Protein AF-A0A8C5KBI6-F1 (afdb_monomer)

InterPro domains:
  IPR002110 Ankyrin repeat [PF00023] (62-87)
  IPR002110 Ankyrin repeat [PS50088] (58-90)
  IPR036770 Ankyrin repeat-containing domain superfamily [G3DSA:1.25.40.20] (4-89)
  IPR036770 Ankyrin repeat-containing domain superfamily [SSF48403] (39-87)

Radius of gyration: 16.66 Å; Cα contacts (8 Å, |Δi|>4): 78; chains: 1; bounding box: 26×57×42 Å

Nearest PDB structures (foldseek):
  3d9h-assembly1_A  TM=8.977E-01  e=5.092E-01  Homo sapiens
  3zng-assembly1_A  TM=7.529E-01  e=2.930E-01  Homo sapiens

Organism: Jaculus jaculus (NCBI:txid51337)

pLDDT: mean 73.17, std 13.59, range [32.84, 86.44]

Sequence (90 aa):
MKRKKKKNSSMWYIMQSIQSQYSLSERLIRTIAAIGSFPYDNVEDLIRGGPDVNCTHGTLKPLHCACMVSDADYVELLQEKGAEVSISST

Structure (mmCIF, N/CA/C/O backbone):
data_AF-A0A8C5KBI6-F1
#
_entry.id   AF-A0A8C5KBI6-F1
#
loop_
_atom_site.group_PDB
_atom_site.id
_atom_site.type_symbol
_atom_site.label_atom_id
_atom_site.label_alt_id
_atom_site.label_comp_id
_atom_site.label_asym_id
_atom_site.label_entity_id
_atom_site.label_seq_id
_atom_site.pdbx_PDB_ins_code
_atom_site.Cartn_x
_atom_site.Cartn_y
_atom_site.Cartn_z
_atom_site.occupancy
_atom_site.B_iso_or_equiv
_atom_site.auth_seq_id
_atom_site.auth_comp_id
_atom_site.auth_asym_id
_atom_site.auth_atom_id
_atom_site.pdbx_PDB_model_num
ATOM 1 N N . MET A 1 1 ? -1.658 45.314 19.126 1.00 38.03 1 MET A N 1
ATOM 2 C CA . MET A 1 1 ? -2.811 44.767 18.372 1.00 38.03 1 MET A CA 1
ATOM 3 C C . MET A 1 1 ? -2.445 43.402 17.766 1.00 38.03 1 MET A C 1
ATOM 5 O O . MET A 1 1 ? -1.941 43.350 16.654 1.00 38.03 1 MET A O 1
ATOM 9 N N . LYS A 1 2 ? -2.596 42.286 18.500 1.00 40.41 2 LYS A N 1
ATOM 10 C CA . LYS A 1 2 ? -2.272 40.937 17.985 1.00 40.41 2 LYS A CA 1
ATOM 11 C C . LYS A 1 2 ? -3.558 40.270 17.488 1.00 40.41 2 LYS A C 1
ATOM 13 O O . LYS A 1 2 ? -4.372 39.828 18.292 1.00 40.41 2 LYS A O 1
ATOM 18 N N . ARG A 1 3 ? -3.751 40.226 16.164 1.00 39.91 3 ARG A N 1
ATOM 19 C CA . ARG A 1 3 ? -4.828 39.465 15.509 1.00 39.91 3 ARG A CA 1
ATOM 20 C C . ARG A 1 3 ? -4.633 37.979 15.829 1.00 39.91 3 ARG A C 1
ATOM 22 O O . ARG A 1 3 ? -3.839 37.306 15.177 1.00 39.91 3 ARG A O 1
ATOM 29 N N . LYS A 1 4 ? -5.333 37.464 16.845 1.00 46.97 4 LYS A N 1
ATOM 30 C CA . LYS A 1 4 ? -5.452 36.019 17.065 1.00 46.97 4 LYS A CA 1
ATOM 31 C C . LYS A 1 4 ? -6.241 35.454 15.886 1.00 46.97 4 LYS A C 1
ATOM 33 O O . LYS A 1 4 ? -7.466 35.519 15.875 1.00 46.97 4 LYS A O 1
ATOM 38 N N . LYS A 1 5 ? -5.537 34.945 14.867 1.00 52.25 5 LYS A N 1
ATOM 39 C CA . LYS A 1 5 ? -6.134 34.061 13.862 1.00 52.25 5 LYS A CA 1
ATOM 40 C C . LYS A 1 5 ? -6.726 32.890 14.646 1.00 52.25 5 LYS A C 1
ATOM 42 O O . LYS A 1 5 ? -5.974 32.057 15.146 1.00 52.25 5 LYS A O 1
ATOM 47 N N . LYS A 1 6 ? -8.052 32.872 14.821 1.00 48.09 6 LYS A N 1
ATOM 48 C CA . LYS A 1 6 ? -8.787 31.678 15.242 1.00 48.09 6 LYS A CA 1
ATOM 49 C C . LYS A 1 6 ? -8.426 30.605 14.219 1.00 48.09 6 LYS A C 1
ATOM 51 O O . LYS A 1 6 ? -8.919 30.634 13.097 1.00 48.09 6 LYS A O 1
ATOM 56 N N . LYS A 1 7 ? -7.487 29.723 14.562 1.00 55.81 7 LYS A N 1
ATOM 57 C CA . LYS A 1 7 ? -7.331 28.473 13.831 1.00 55.81 7 LYS A CA 1
ATOM 58 C C . LYS A 1 7 ? -8.628 27.729 14.112 1.00 55.81 7 LYS A C 1
ATOM 60 O O . LYS A 1 7 ? -8.883 27.383 15.259 1.00 55.81 7 LYS A O 1
ATOM 65 N N . ASN A 1 8 ? -9.491 27.607 13.109 1.00 54.91 8 ASN A N 1
ATOM 66 C CA . ASN A 1 8 ? -10.652 26.734 13.198 1.00 54.91 8 ASN A CA 1
ATOM 67 C C . ASN A 1 8 ? -10.096 25.323 13.420 1.00 54.91 8 ASN A C 1
ATOM 69 O O . ASN A 1 8 ? -9.602 24.704 12.478 1.00 54.91 8 ASN A O 1
ATOM 73 N N . SER A 1 9 ? -10.072 24.873 14.679 1.00 65.19 9 SER A N 1
ATOM 74 C CA . SER A 1 9 ? -9.408 23.631 15.086 1.00 65.19 9 SER A CA 1
ATOM 75 C C . SER A 1 9 ? -9.955 22.418 14.336 1.00 65.19 9 SER A C 1
ATOM 77 O O . SER A 1 9 ? -9.201 21.493 14.075 1.00 65.19 9 SER A O 1
ATOM 79 N N . SER A 1 10 ? -11.223 22.459 13.911 1.00 70.06 10 SER A N 1
ATOM 80 C CA . SER A 1 10 ? -11.845 21.436 13.065 1.00 70.06 10 SER A CA 1
ATOM 81 C C . SER A 1 10 ? -11.227 21.363 11.666 1.00 70.06 10 SER A C 1
ATOM 83 O O . SER A 1 10 ? -10.788 20.299 11.254 1.00 70.06 10 SER A O 1
ATOM 85 N N . MET A 1 11 ? -11.121 22.488 10.952 1.00 73.00 11 MET A N 1
ATOM 86 C CA . MET A 1 11 ? -10.483 22.558 9.628 1.00 73.00 11 MET A CA 1
ATOM 87 C C . MET A 1 11 ? -9.013 22.141 9.685 1.00 73.00 11 MET A C 1
ATOM 89 O O . MET A 1 11 ? -8.560 21.385 8.839 1.00 73.00 11 MET A O 1
ATOM 93 N N . TRP A 1 12 ? -8.264 22.606 10.689 1.00 77.50 12 TRP A N 1
ATOM 94 C CA . TRP A 1 12 ? -6.867 22.200 10.864 1.00 77.50 12 TRP A CA 1
ATOM 95 C C . TRP A 1 12 ? -6.732 20.692 11.117 1.00 77.50 12 TRP A C 1
ATOM 97 O O . TRP A 1 12 ? -5.861 20.070 10.519 1.00 77.50 12 TRP A O 1
ATOM 107 N N . TYR A 1 13 ? -7.611 20.107 11.939 1.00 73.12 13 TYR A N 1
ATOM 108 C CA . TYR A 1 13 ? -7.597 18.674 12.233 1.00 73.12 13 TYR A CA 1
ATOM 109 C C . TYR A 1 13 ? -7.936 17.844 10.993 1.00 73.12 13 TYR A C 1
ATOM 111 O O . TYR A 1 13 ? -7.199 16.928 10.654 1.00 73.12 13 TYR A O 1
ATOM 119 N N . ILE A 1 14 ? -8.981 18.230 10.255 1.00 74.56 14 ILE A N 1
ATOM 120 C CA . ILE A 1 14 ? -9.366 17.578 8.997 1.00 74.56 14 ILE A CA 1
ATOM 121 C C . ILE A 1 14 ? -8.215 17.654 7.983 1.00 74.56 14 ILE A C 1
ATOM 123 O O . ILE A 1 14 ? -7.839 16.638 7.412 1.00 74.56 14 ILE A O 1
ATOM 127 N N . MET A 1 15 ? -7.597 18.826 7.807 1.00 71.38 15 MET A N 1
ATOM 128 C CA . MET A 1 15 ? -6.454 18.995 6.899 1.00 71.38 15 MET A CA 1
ATOM 129 C C . MET A 1 15 ? -5.241 18.168 7.337 1.00 71.38 15 MET A C 1
ATOM 131 O O . MET A 1 15 ? -4.543 17.615 6.494 1.00 71.38 15 MET A O 1
ATOM 135 N N . GLN A 1 16 ? -4.997 18.045 8.643 1.00 76.38 16 GLN A N 1
ATOM 136 C CA . GLN A 1 16 ? -3.913 17.224 9.177 1.00 76.38 16 GLN A CA 1
ATOM 137 C C . GLN A 1 16 ? -4.174 15.724 8.982 1.00 76.38 16 GLN A C 1
ATOM 139 O O . GLN A 1 16 ? -3.259 15.002 8.592 1.00 76.38 16 GLN A O 1
ATOM 144 N N . SER A 1 17 ? -5.403 15.257 9.208 1.00 68.62 17 SER A N 1
ATOM 145 C CA . SER A 1 17 ? -5.804 13.869 8.951 1.00 68.62 17 SER A CA 1
ATOM 146 C C . SER A 1 17 ? -5.686 13.525 7.471 1.00 68.62 17 SER A C 1
ATOM 148 O O . SER A 1 17 ? -5.095 12.506 7.132 1.00 68.62 17 SER A O 1
ATOM 150 N N . ILE A 1 18 ? -6.160 14.411 6.593 1.00 66.12 18 ILE A N 1
ATOM 15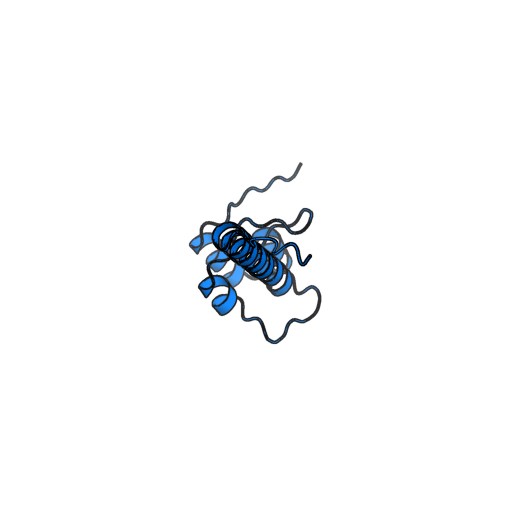1 C CA . ILE A 1 18 ? -6.047 14.255 5.141 1.00 66.12 18 ILE A CA 1
ATOM 152 C C . ILE A 1 18 ? -4.570 14.205 4.731 1.00 66.12 18 ILE A C 1
ATOM 154 O O . ILE A 1 18 ? -4.153 13.266 4.061 1.00 66.12 18 ILE A O 1
ATOM 158 N N . GLN A 1 19 ? -3.744 15.148 5.194 1.00 70.69 19 GLN A N 1
ATOM 159 C CA . GLN A 1 19 ? -2.304 15.156 4.909 1.00 70.69 19 GLN A CA 1
ATOM 160 C C . GLN A 1 19 ? -1.610 13.870 5.385 1.00 70.69 19 GLN A C 1
ATOM 162 O O . GLN A 1 19 ? -0.731 13.350 4.698 1.00 70.69 19 GLN A O 1
ATOM 167 N N . SER A 1 20 ? -2.012 13.345 6.545 1.00 71.88 20 SER A N 1
ATOM 168 C CA . SER A 1 20 ? -1.504 12.082 7.086 1.00 71.88 20 SER A CA 1
ATOM 169 C C . SER A 1 20 ? -1.923 10.877 6.238 1.00 71.88 20 SER A C 1
ATOM 171 O O . SER A 1 20 ? -1.112 9.982 6.018 1.00 71.88 20 SER A O 1
ATOM 173 N N . GLN A 1 21 ? -3.161 10.851 5.738 1.00 64.88 21 GLN A N 1
ATOM 174 C CA . GLN A 1 21 ? -3.674 9.787 4.866 1.00 64.88 21 GLN A CA 1
ATOM 175 C C . GLN A 1 21 ? -3.014 9.799 3.482 1.00 64.88 21 GLN A C 1
ATOM 177 O O . GLN A 1 21 ? -2.614 8.744 2.987 1.00 64.88 21 GLN A O 1
ATOM 182 N N . TYR A 1 22 ? -2.821 10.979 2.883 1.00 68.62 22 TYR A N 1
ATOM 183 C CA . TYR A 1 22 ? -2.056 11.121 1.639 1.00 68.62 22 TYR A CA 1
ATOM 184 C C . TYR A 1 22 ? -0.612 10.644 1.819 1.00 68.62 22 TYR A C 1
ATOM 186 O O . TYR A 1 22 ? -0.101 9.909 0.980 1.00 68.62 22 TYR A O 1
ATOM 194 N N . SER A 1 23 ? 0.018 10.980 2.950 1.00 78.75 23 SER A N 1
ATOM 195 C CA . SER A 1 23 ? 1.370 10.512 3.268 1.00 78.75 23 SER A CA 1
ATOM 196 C C . SER A 1 23 ? 1.450 8.989 3.434 1.00 78.75 23 SER A C 1
ATOM 198 O O . SER A 1 23 ? 2.406 8.387 2.955 1.00 78.75 23 SER A O 1
ATOM 200 N N . LEU A 1 24 ? 0.462 8.353 4.075 1.00 81.56 24 LEU A N 1
ATOM 201 C CA . LEU A 1 24 ? 0.399 6.890 4.212 1.00 81.56 24 LEU A CA 1
ATOM 202 C C . LEU A 1 24 ? 0.254 6.192 2.857 1.00 81.56 24 LEU A C 1
ATOM 204 O O . LEU A 1 24 ? 0.967 5.233 2.575 1.00 81.56 24 LEU A O 1
ATOM 208 N N . SER A 1 25 ? -0.639 6.701 2.013 1.00 83.81 25 SER A N 1
ATOM 209 C CA . SER A 1 25 ? -0.924 6.125 0.695 1.00 83.81 25 SER A CA 1
ATOM 210 C C . SER A 1 25 ? 0.273 6.277 -0.255 1.00 83.81 25 SER A C 1
ATOM 212 O O . SER A 1 25 ? 0.658 5.337 -0.947 1.00 83.81 25 SER A O 1
ATOM 214 N N . GLU A 1 26 ? 0.948 7.430 -0.219 1.00 82.06 26 GLU A N 1
ATOM 215 C CA . GLU A 1 26 ? 2.186 7.651 -0.973 1.00 82.06 26 GLU A CA 1
ATOM 216 C C . GLU A 1 26 ? 3.313 6.711 -0.516 1.00 82.06 26 GLU A C 1
ATOM 218 O O . GLU A 1 26 ? 4.019 6.140 -1.350 1.00 82.06 26 GLU A O 1
ATOM 223 N N . ARG A 1 27 ? 3.470 6.508 0.800 1.00 83.19 27 ARG A N 1
ATOM 224 C CA . ARG A 1 27 ? 4.459 5.561 1.335 1.00 83.19 27 ARG A CA 1
ATOM 225 C C . ARG A 1 27 ? 4.152 4.129 0.899 1.00 83.19 27 ARG A C 1
ATOM 227 O O . ARG A 1 27 ? 5.079 3.441 0.496 1.00 83.19 27 ARG A O 1
ATOM 234 N N . LEU A 1 28 ? 2.880 3.717 0.873 1.00 84.31 28 LEU A N 1
ATOM 235 C CA . LEU A 1 28 ? 2.469 2.382 0.420 1.00 84.31 28 LEU A CA 1
ATOM 236 C C . LEU A 1 28 ? 2.950 2.087 -1.008 1.00 84.31 28 LEU A C 1
ATOM 238 O O . LEU A 1 28 ? 3.616 1.075 -1.225 1.00 84.31 28 LEU A O 1
ATOM 242 N N . ILE A 1 29 ? 2.669 2.980 -1.969 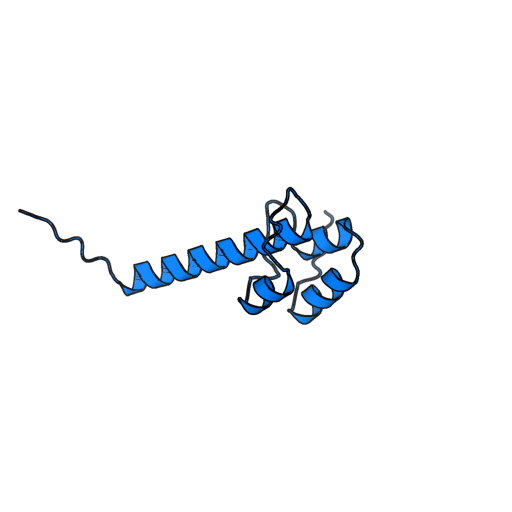1.00 83.25 29 ILE A N 1
ATOM 243 C CA . ILE A 1 29 ? 3.122 2.797 -3.360 1.00 83.25 29 ILE A CA 1
ATOM 244 C C . ILE A 1 29 ? 4.642 2.701 -3.426 1.00 83.25 29 ILE A C 1
ATOM 246 O O . ILE A 1 29 ? 5.168 1.837 -4.118 1.00 83.25 29 ILE A O 1
ATOM 250 N N . ARG A 1 30 ? 5.360 3.581 -2.724 1.00 81.06 30 ARG A N 1
ATOM 251 C CA . ARG A 1 30 ? 6.827 3.625 -2.785 1.00 81.06 30 ARG A CA 1
ATOM 252 C C . ARG A 1 30 ? 7.474 2.3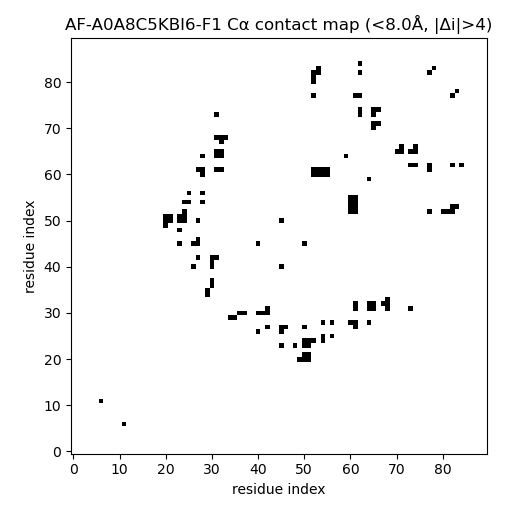82 -2.179 1.00 81.06 30 ARG A C 1
ATOM 254 O O . ARG A 1 30 ? 8.457 1.902 -2.742 1.00 81.06 30 ARG A O 1
ATOM 261 N N . THR A 1 31 ? 6.912 1.859 -1.087 1.00 82.25 31 THR A N 1
ATOM 262 C CA . THR A 1 31 ? 7.347 0.600 -0.472 1.00 82.25 31 THR A CA 1
ATOM 263 C C . THR A 1 31 ? 7.142 -0.571 -1.433 1.00 82.25 31 THR A C 1
ATOM 265 O O . THR A 1 31 ? 8.087 -1.318 -1.663 1.00 82.25 31 THR A O 1
ATOM 268 N N . ILE A 1 32 ? 5.965 -0.687 -2.062 1.00 81.69 32 ILE A N 1
ATOM 269 C CA . ILE A 1 32 ? 5.672 -1.762 -3.029 1.00 81.69 32 ILE A CA 1
ATOM 270 C C . ILE A 1 32 ? 6.521 -1.619 -4.297 1.00 81.69 32 ILE A C 1
ATOM 272 O O . ILE A 1 32 ? 7.040 -2.602 -4.804 1.00 81.69 32 ILE A O 1
ATOM 276 N N . ALA A 1 33 ? 6.700 -0.404 -4.818 1.00 77.75 33 ALA A N 1
ATOM 277 C CA . ALA A 1 33 ? 7.449 -0.156 -6.051 1.00 77.75 33 ALA A CA 1
ATOM 278 C C . ALA A 1 33 ? 8.970 -0.343 -5.906 1.00 77.75 33 ALA A C 1
ATOM 280 O O . ALA A 1 33 ? 9.689 -0.206 -6.896 1.00 77.75 33 ALA A O 1
ATOM 281 N N . ALA A 1 34 ? 9.477 -0.579 -4.691 1.00 70.12 34 ALA A N 1
ATOM 282 C CA . ALA A 1 34 ? 10.904 -0.651 -4.376 1.00 70.12 34 ALA A CA 1
ATOM 283 C C . ALA A 1 34 ? 11.727 0.566 -4.866 1.00 70.12 34 ALA A C 1
ATOM 285 O O . ALA A 1 34 ? 12.952 0.486 -4.997 1.00 70.12 34 ALA A O 1
ATOM 286 N N . ILE A 1 35 ? 11.087 1.723 -5.111 1.00 58.78 35 ILE A N 1
ATOM 287 C CA . ILE A 1 35 ? 11.759 2.956 -5.547 1.00 58.78 35 ILE A CA 1
ATOM 288 C C . ILE A 1 35 ? 12.428 3.587 -4.322 1.00 58.78 35 ILE A C 1
ATOM 290 O O . ILE A 1 35 ? 11.909 4.511 -3.695 1.00 58.78 35 ILE A O 1
ATOM 294 N N . GLY A 1 36 ? 13.596 3.052 -3.971 1.00 49.50 36 GLY A N 1
ATOM 295 C CA . GLY A 1 36 ? 14.507 3.631 -2.992 1.00 49.50 36 GLY A CA 1
ATOM 296 C C . GLY A 1 36 ? 14.016 3.545 -1.548 1.00 49.50 36 GLY A C 1
ATOM 297 O O . GLY A 1 36 ? 13.561 4.535 -0.988 1.00 49.50 36 GLY A O 1
ATOM 298 N N . SER A 1 37 ? 14.198 2.363 -0.952 1.00 54.19 37 SER A N 1
ATOM 299 C CA . SER A 1 37 ? 14.556 2.141 0.458 1.00 54.19 37 SER A CA 1
ATOM 300 C C . SER A 1 37 ? 13.898 3.074 1.490 1.00 54.19 37 SER A C 1
ATOM 302 O O . 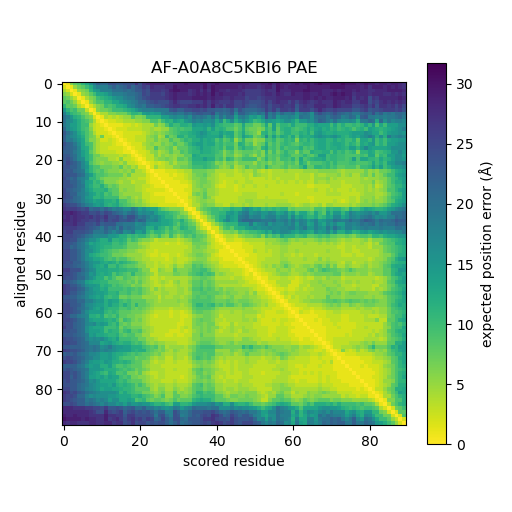SER A 1 37 ? 14.506 4.028 1.976 1.00 54.19 37 SER A O 1
ATOM 304 N N . PHE A 1 38 ? 12.681 2.722 1.910 1.00 53.72 38 PHE A N 1
ATOM 305 C CA . PHE A 1 38 ? 12.237 2.964 3.284 1.00 53.72 38 PHE A CA 1
ATOM 306 C C . PHE A 1 38 ? 12.264 1.623 4.029 1.00 53.72 38 PHE A C 1
ATOM 308 O O . PHE A 1 38 ? 11.243 0.948 4.103 1.00 53.72 38 PHE A O 1
ATOM 315 N N . PRO A 1 39 ? 13.414 1.206 4.590 1.00 53.81 39 PRO A N 1
ATOM 316 C CA . PRO A 1 39 ? 13.558 -0.103 5.237 1.00 53.81 39 PRO A CA 1
ATOM 317 C C . PRO A 1 39 ? 12.764 -0.226 6.550 1.00 53.81 39 PRO A C 1
ATOM 319 O O . PRO A 1 39 ? 12.833 -1.251 7.218 1.00 53.81 39 PRO A O 1
ATOM 322 N N . TYR A 1 40 ? 12.032 0.822 6.936 1.00 59.66 40 TYR A N 1
ATOM 323 C CA . TYR A 1 40 ? 11.231 0.880 8.157 1.00 59.66 40 TYR A CA 1
ATOM 324 C C . TYR A 1 40 ? 9.730 0.713 7.907 1.00 59.66 40 TYR A C 1
ATOM 326 O O . TYR A 1 40 ? 8.973 0.610 8.867 1.00 59.66 40 TYR A O 1
ATOM 334 N N . ASP A 1 41 ? 9.296 0.717 6.646 1.00 73.81 41 ASP A N 1
ATOM 335 C CA . ASP A 1 41 ? 7.884 0.646 6.291 1.00 73.81 41 ASP A CA 1
ATOM 336 C C . ASP A 1 41 ? 7.514 -0.762 5.849 1.00 73.81 41 ASP A C 1
ATOM 338 O O . ASP A 1 41 ? 7.822 -1.180 4.737 1.00 73.81 41 ASP A O 1
ATOM 342 N N . ASN A 1 42 ? 6.837 -1.490 6.734 1.00 79.19 42 ASN A N 1
ATOM 343 C CA . ASN A 1 42 ? 6.249 -2.780 6.411 1.00 79.19 42 ASN A CA 1
ATOM 344 C C . ASN A 1 42 ? 4.879 -2.572 5.747 1.00 79.19 42 ASN A C 1
ATOM 346 O O . ASN A 1 42 ? 4.032 -1.860 6.287 1.00 79.19 42 ASN A O 1
ATOM 350 N N . VAL A 1 43 ? 4.638 -3.206 4.596 1.00 79.00 43 VAL A N 1
ATOM 351 C CA . VAL A 1 43 ? 3.387 -3.047 3.827 1.00 79.00 43 VAL A CA 1
ATOM 352 C C . VAL A 1 43 ? 2.162 -3.374 4.685 1.00 79.00 43 VAL A C 1
ATOM 354 O O . VAL A 1 43 ? 1.173 -2.643 4.648 1.00 79.00 43 VAL A O 1
ATOM 357 N N . GLU A 1 44 ? 2.249 -4.400 5.533 1.00 81.62 44 GLU A N 1
ATOM 358 C CA . GLU A 1 44 ? 1.175 -4.760 6.465 1.00 81.62 44 GLU A CA 1
ATOM 359 C C . GLU A 1 44 ? 0.850 -3.641 7.465 1.00 81.62 44 GLU A C 1
ATOM 361 O O . GLU A 1 44 ? -0.322 -3.350 7.712 1.00 81.62 44 GLU A O 1
ATOM 366 N N . ASP A 1 45 ? 1.870 -2.987 8.026 1.00 82.75 45 ASP A N 1
ATOM 367 C CA . ASP A 1 45 ? 1.687 -1.903 8.995 1.00 82.75 45 ASP A CA 1
ATOM 368 C C . ASP A 1 45 ? 1.116 -0.651 8.333 1.00 82.75 45 ASP A C 1
ATOM 370 O O . ASP A 1 45 ? 0.262 0.025 8.914 1.00 82.75 45 ASP A O 1
ATOM 374 N N . LEU A 1 46 ? 1.510 -0.376 7.087 1.00 82.44 46 LEU A N 1
ATOM 375 C CA . LEU A 1 46 ? 0.899 0.696 6.310 1.00 82.44 46 LEU A CA 1
ATOM 376 C C . LEU A 1 46 ? -0.569 0.403 6.045 1.00 82.44 46 LEU A C 1
ATOM 378 O O . LEU A 1 46 ? -1.386 1.294 6.245 1.00 82.44 46 LEU A O 1
ATOM 382 N N . ILE A 1 47 ? -0.912 -0.833 5.677 1.00 82.06 47 ILE A N 1
ATOM 383 C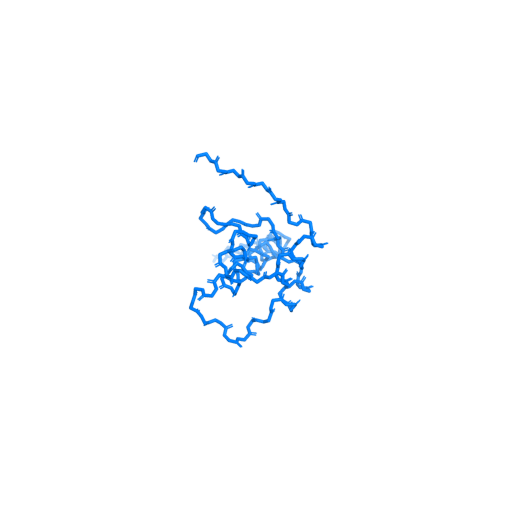 CA . ILE A 1 47 ? -2.291 -1.267 5.428 1.00 82.06 47 ILE A CA 1
ATOM 384 C C . ILE A 1 47 ? -3.151 -1.227 6.696 1.00 82.06 47 ILE A C 1
ATOM 386 O O . ILE A 1 47 ? -4.324 -0.853 6.622 1.00 82.06 47 ILE A O 1
ATOM 390 N N . ARG A 1 48 ? -2.586 -1.528 7.873 1.00 82.44 48 ARG A N 1
ATOM 391 C CA . ARG A 1 48 ? -3.266 -1.331 9.170 1.00 82.44 48 ARG A CA 1
ATOM 392 C C . ARG A 1 48 ? -3.648 0.128 9.413 1.00 82.44 48 ARG A C 1
ATOM 394 O O . ARG A 1 48 ? -4.653 0.383 10.071 1.00 82.44 48 ARG A O 1
ATOM 401 N N . GLY A 1 49 ? -2.887 1.073 8.862 1.00 80.62 49 GLY A N 1
ATOM 402 C CA . GLY A 1 49 ? -3.192 2.504 8.903 1.00 80.62 49 GLY A CA 1
ATOM 403 C C . GLY A 1 49 ? -4.400 2.930 8.060 1.00 80.62 49 GLY A C 1
ATOM 404 O O . GLY A 1 49 ? -4.795 4.092 8.137 1.00 80.62 49 GLY A O 1
ATOM 405 N N . GLY A 1 50 ? -4.989 2.023 7.272 1.00 80.81 50 GLY A N 1
ATOM 406 C CA . GLY A 1 50 ? -6.083 2.325 6.345 1.00 80.81 50 GLY A CA 1
ATOM 407 C C . GLY A 1 50 ? -5.676 3.294 5.228 1.00 80.81 50 GLY A C 1
ATOM 408 O O . GLY A 1 50 ? -6.306 4.344 5.090 1.00 80.81 50 GLY A O 1
ATOM 409 N N . PRO A 1 51 ? -4.614 2.995 4.459 1.00 83.06 51 PRO A N 1
ATOM 410 C CA . PRO A 1 51 ? -4.203 3.815 3.335 1.00 83.06 51 PRO A CA 1
ATOM 411 C C . PRO A 1 51 ? -5.216 3.661 2.199 1.00 83.06 51 PRO A C 1
ATOM 413 O O . PRO A 1 51 ? -5.921 2.654 2.098 1.00 83.06 51 PRO A O 1
ATOM 416 N N . ASP A 1 52 ? -5.257 4.646 1.312 1.00 83.75 52 ASP A N 1
ATOM 417 C CA . ASP A 1 52 ? -6.018 4.520 0.079 1.00 83.75 52 ASP A CA 1
ATOM 418 C C . ASP A 1 52 ? -5.289 3.556 -0.867 1.00 83.75 52 ASP A C 1
ATOM 420 O O . ASP A 1 52 ? -4.238 3.877 -1.418 1.00 83.75 52 ASP A O 1
ATOM 424 N N . VAL A 1 53 ? -5.837 2.355 -1.056 1.00 83.25 53 VAL A N 1
ATOM 425 C CA . VAL A 1 53 ? -5.271 1.329 -1.953 1.00 83.25 53 VAL A CA 1
ATOM 426 C C . VAL A 1 53 ? -5.470 1.642 -3.436 1.00 83.25 53 VAL A C 1
ATOM 428 O O . VAL A 1 53 ? -4.861 1.001 -4.291 1.00 83.25 53 VAL A O 1
ATOM 431 N N . ASN A 1 54 ? -6.283 2.652 -3.747 1.00 82.94 54 ASN A N 1
ATOM 432 C CA . ASN A 1 54 ? -6.500 3.155 -5.097 1.00 82.94 54 ASN A CA 1
ATOM 433 C C . ASN A 1 54 ? -5.714 4.430 -5.390 1.00 82.94 54 ASN A C 1
ATOM 435 O O . ASN A 1 54 ? -5.877 4.990 -6.482 1.00 82.94 54 ASN A O 1
ATOM 439 N N . CYS A 1 55 ? -4.855 4.854 -4.456 1.00 82.00 55 CYS A N 1
ATOM 440 C CA . CYS A 1 55 ? -4.036 6.039 -4.626 1.00 82.00 55 CYS A CA 1
ATOM 441 C C . CYS A 1 55 ? -3.202 5.958 -5.909 1.00 82.00 55 CYS A C 1
ATOM 443 O O . CYS A 1 55 ? -2.827 4.889 -6.389 1.00 82.00 55 CYS A O 1
ATOM 445 N N . THR A 1 56 ? -2.928 7.115 -6.497 1.00 79.38 56 THR A N 1
ATOM 446 C CA . THR A 1 56 ? -2.138 7.215 -7.723 1.00 79.38 56 THR A CA 1
ATOM 447 C C . THR A 1 56 ? -0.878 8.011 -7.443 1.00 79.38 56 THR A C 1
ATOM 449 O O . THR A 1 56 ? -0.950 9.165 -7.018 1.00 79.38 56 THR A O 1
ATOM 452 N N . HIS A 1 57 ? 0.278 7.421 -7.719 1.00 77.0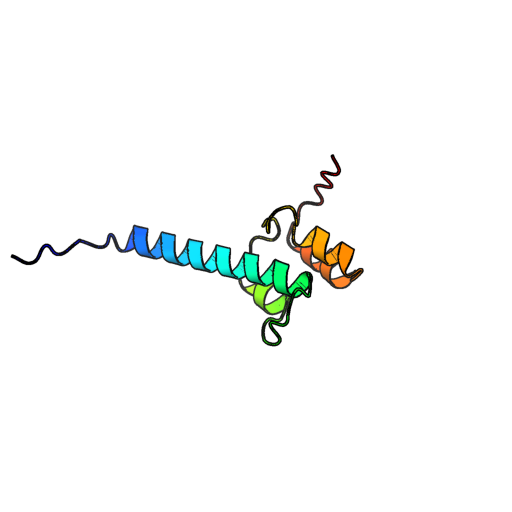6 57 HIS A N 1
ATOM 453 C CA . HIS A 1 57 ? 1.555 8.117 -7.737 1.00 77.06 57 HIS A CA 1
ATOM 454 C C . HIS A 1 57 ? 1.951 8.371 -9.192 1.00 77.06 57 HIS A C 1
ATOM 456 O O . HIS A 1 57 ? 2.439 7.481 -9.893 1.00 77.06 57 HIS A O 1
ATOM 462 N N . GLY A 1 58 ? 1.675 9.582 -9.678 1.00 77.88 58 GLY A N 1
ATOM 463 C CA . GLY A 1 58 ? 1.774 9.886 -11.104 1.00 77.88 58 GLY A CA 1
ATOM 464 C C . GLY A 1 58 ? 0.747 9.075 -11.896 1.00 77.88 58 GLY A C 1
ATOM 465 O O . GLY A 1 58 ? -0.451 9.298 -11.753 1.00 77.88 58 GLY A O 1
ATOM 466 N N . THR A 1 59 ? 1.214 8.125 -12.707 1.00 77.44 59 THR A N 1
ATOM 467 C CA . THR A 1 59 ? 0.374 7.207 -13.501 1.00 77.44 59 THR A CA 1
ATOM 468 C C . THR A 1 59 ? 0.266 5.802 -12.897 1.00 77.44 59 THR A C 1
ATOM 470 O O . THR A 1 59 ? -0.433 4.944 -13.436 1.00 77.44 59 THR A O 1
ATOM 473 N N . LEU A 1 60 ? 0.951 5.537 -11.780 1.00 78.88 60 LEU A N 1
ATOM 474 C CA . LEU A 1 60 ? 1.026 4.211 -11.171 1.00 78.88 60 LEU A CA 1
ATOM 475 C C . LEU A 1 60 ? 0.088 4.096 -9.965 1.00 78.88 60 LEU A C 1
ATOM 477 O O . LEU A 1 60 ? 0.025 4.992 -9.125 1.00 78.88 60 LEU A O 1
ATOM 481 N N . LYS A 1 61 ? -0.616 2.966 -9.877 1.00 86.31 61 LYS A N 1
ATOM 482 C CA . LYS A 1 61 ? -1.381 2.524 -8.703 1.00 86.31 61 LYS A CA 1
ATOM 483 C C . LYS A 1 61 ? -0.549 1.498 -7.919 1.00 86.31 61 LYS A C 1
ATOM 485 O O . LYS A 1 61 ? 0.300 0.852 -8.540 1.00 86.31 61 LYS A O 1
ATOM 490 N N . PRO A 1 62 ? -0.822 1.260 -6.618 1.00 85.75 62 PRO A N 1
ATOM 491 C CA . PRO A 1 62 ? -0.156 0.211 -5.844 1.00 85.75 62 PRO A CA 1
ATOM 492 C C . PRO A 1 62 ? -0.172 -1.140 -6.564 1.00 85.75 62 PRO A C 1
ATOM 494 O O . PRO A 1 62 ? 0.834 -1.840 -6.592 1.00 85.75 62 PRO A O 1
ATOM 497 N N . LEU A 1 63 ? -1.291 -1.455 -7.227 1.00 84.75 63 LEU A N 1
ATOM 498 C CA . LEU A 1 63 ? -1.456 -2.693 -7.980 1.00 84.75 63 LEU A CA 1
ATOM 499 C C . LEU A 1 63 ? -0.516 -2.782 -9.193 1.00 84.75 63 LEU A C 1
ATOM 501 O O . LEU A 1 63 ? 0.063 -3.835 -9.430 1.00 84.75 63 LEU A O 1
ATOM 505 N N . HIS A 1 64 ? -0.289 -1.677 -9.919 1.00 83.62 64 HIS A N 1
ATOM 506 C CA . HIS A 1 64 ? 0.698 -1.646 -11.007 1.00 83.62 64 HIS A CA 1
ATOM 507 C C . HIS A 1 64 ? 2.101 -1.952 -10.477 1.00 83.62 64 HIS A C 1
ATOM 509 O O . HIS A 1 64 ? 2.837 -2.720 -11.090 1.00 83.62 64 HIS A O 1
ATOM 515 N N . CYS A 1 65 ? 2.456 -1.388 -9.320 1.00 84.12 65 CYS A N 1
ATOM 516 C CA . CYS A 1 65 ? 3.743 -1.633 -8.679 1.00 84.12 65 CYS A CA 1
ATOM 517 C C . CYS A 1 65 ? 3.886 -3.092 -8.226 1.00 84.12 65 CYS A C 1
ATOM 519 O O . CYS A 1 65 ? 4.919 -3.698 -8.492 1.00 84.12 65 CYS A O 1
ATOM 521 N N . ALA A 1 66 ? 2.843 -3.678 -7.631 1.00 84.81 66 ALA A N 1
ATOM 522 C CA . ALA A 1 66 ? 2.834 -5.091 -7.248 1.00 84.81 66 ALA A CA 1
ATOM 523 C C . ALA A 1 66 ? 3.041 -6.009 -8.468 1.00 84.81 66 ALA A C 1
ATOM 525 O O . ALA A 1 66 ? 3.867 -6.920 -8.430 1.00 84.81 66 ALA A O 1
ATOM 526 N N . CYS A 1 67 ? 2.384 -5.705 -9.595 1.00 84.19 67 CYS A N 1
ATOM 527 C CA . CYS A 1 67 ? 2.605 -6.418 -10.855 1.00 84.19 67 CYS A CA 1
ATOM 528 C C . CYS A 1 67 ? 4.032 -6.236 -11.398 1.00 84.19 67 CYS A C 1
ATOM 530 O O . CYS A 1 67 ? 4.627 -7.201 -11.871 1.00 84.19 67 CYS A O 1
ATOM 532 N N . MET A 1 68 ? 4.601 -5.027 -11.324 1.00 82.19 68 MET A N 1
ATOM 533 C CA . MET A 1 68 ? 5.973 -4.757 -11.779 1.00 82.19 68 MET A CA 1
ATOM 534 C C . MET A 1 68 ? 7.021 -5.540 -10.982 1.00 82.19 68 MET A C 1
ATOM 536 O O . MET A 1 68 ? 7.997 -6.006 -11.565 1.00 82.19 68 MET A O 1
ATOM 540 N N . VAL A 1 69 ? 6.818 -5.700 -9.673 1.00 81.06 69 VAL A N 1
ATOM 541 C CA . VAL A 1 69 ? 7.707 -6.481 -8.796 1.00 81.06 69 VAL A CA 1
ATOM 542 C C . VAL A 1 69 ? 7.456 -7.993 -8.927 1.00 81.06 69 VAL A C 1
ATOM 544 O O . VAL A 1 69 ? 8.275 -8.788 -8.478 1.00 81.06 69 VAL A O 1
ATOM 547 N N . SER A 1 70 ? 6.393 -8.402 -9.636 1.00 80.25 70 SER A N 1
ATOM 548 C CA . SER A 1 70 ? 5.979 -9.805 -9.811 1.00 80.25 70 SER A CA 1
ATOM 549 C C . SER A 1 70 ? 5.763 -10.539 -8.485 1.00 80.25 70 SER A C 1
ATOM 551 O O . SER A 1 70 ? 6.009 -11.740 -8.387 1.00 80.25 70 SER A O 1
ATOM 553 N N . ASP A 1 71 ? 5.290 -9.811 -7.474 1.00 80.19 71 ASP A N 1
ATOM 554 C CA . ASP A 1 71 ? 5.018 -10.355 -6.150 1.00 80.19 71 ASP A CA 1
ATOM 555 C C . ASP A 1 71 ? 3.516 -10.612 -5.996 1.00 80.19 71 ASP A C 1
ATOM 557 O O . ASP A 1 71 ? 2.704 -9.681 -5.931 1.00 80.19 71 ASP A O 1
ATOM 561 N N . ALA A 1 72 ? 3.143 -11.892 -6.005 1.00 81.19 72 ALA A N 1
ATOM 562 C CA . ALA A 1 72 ? 1.752 -12.314 -5.909 1.00 81.19 72 ALA A CA 1
ATOM 563 C C . ALA A 1 72 ? 1.138 -11.959 -4.547 1.00 81.19 72 ALA A C 1
ATOM 565 O O . ALA A 1 72 ? -0.041 -11.604 -4.498 1.00 81.19 72 ALA A O 1
ATOM 566 N N . ASP A 1 73 ? 1.939 -11.950 -3.478 1.00 85.00 73 ASP A N 1
ATOM 567 C CA . ASP A 1 73 ? 1.460 -11.678 -2.122 1.00 85.00 73 ASP A CA 1
ATOM 568 C C . ASP A 1 73 ? 0.959 -10.229 -2.012 1.00 85.00 73 ASP A C 1
ATOM 570 O O . ASP A 1 73 ? -0.101 -9.958 -1.445 1.00 85.00 73 ASP A O 1
ATOM 574 N N . TYR A 1 74 ? 1.659 -9.275 -2.639 1.00 83.44 74 TYR A N 1
ATOM 575 C CA . TYR A 1 74 ? 1.201 -7.883 -2.697 1.00 83.44 74 TYR A CA 1
ATOM 576 C C . TYR A 1 74 ? -0.045 -7.698 -3.564 1.00 83.44 74 TYR A C 1
ATOM 578 O O . TYR A 1 74 ? -0.879 -6.843 -3.255 1.00 83.44 74 TYR A O 1
ATOM 586 N N . VAL A 1 75 ? -0.199 -8.480 -4.634 1.00 83.69 75 VAL A N 1
ATOM 587 C CA . VAL A 1 75 ? -1.395 -8.432 -5.487 1.00 83.69 75 VAL A CA 1
ATOM 588 C C . VAL A 1 75 ? -2.622 -8.940 -4.730 1.00 83.69 75 VAL A C 1
ATOM 590 O O . VAL A 1 75 ? -3.670 -8.290 -4.782 1.00 83.69 75 VAL A O 1
ATOM 593 N N . GLU A 1 76 ? -2.497 -10.058 -4.013 1.00 86.44 76 GLU A N 1
ATOM 594 C CA . GLU A 1 76 ? -3.574 -10.605 -3.180 1.00 86.44 76 GLU A CA 1
ATOM 595 C C . GLU A 1 76 ? -3.946 -9.637 -2.055 1.00 86.44 76 GLU A C 1
ATOM 597 O O . GLU A 1 76 ? -5.112 -9.263 -1.918 1.00 86.44 76 GLU A O 1
ATOM 602 N N . LEU A 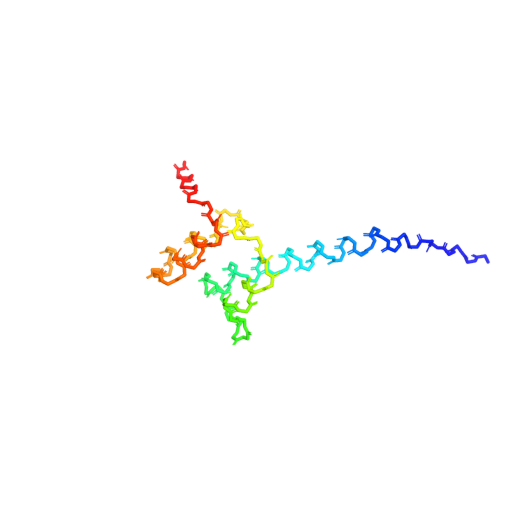1 77 ? -2.953 -9.130 -1.323 1.00 84.81 77 LEU A N 1
ATOM 603 C CA . LEU A 1 77 ? -3.159 -8.211 -0.205 1.00 84.81 77 LEU A CA 1
ATOM 604 C C . LEU A 1 77 ? -3.851 -6.904 -0.626 1.00 84.81 77 LEU A C 1
ATOM 606 O O . LEU A 1 77 ? -4.709 -6.388 0.092 1.00 84.81 77 LEU A O 1
ATOM 610 N N . LEU A 1 78 ? -3.511 -6.354 -1.795 1.00 85.62 78 LEU A N 1
ATOM 611 C CA . LEU A 1 78 ? -4.182 -5.172 -2.340 1.00 85.62 78 LEU A CA 1
ATOM 612 C C . LEU A 1 78 ? -5.614 -5.483 -2.801 1.00 85.62 78 LEU A C 1
ATOM 614 O O . LEU A 1 78 ? -6.513 -4.673 -2.562 1.00 85.62 78 LEU A O 1
ATOM 618 N N . GLN A 1 79 ? -5.850 -6.645 -3.422 1.00 83.81 79 GLN A N 1
ATOM 619 C CA . GLN A 1 79 ? -7.196 -7.077 -3.819 1.00 83.81 79 GLN A CA 1
ATOM 620 C C . GLN A 1 79 ? -8.115 -7.273 -2.613 1.00 83.81 79 GLN A C 1
ATOM 622 O O . GLN A 1 79 ? -9.245 -6.785 -2.635 1.00 83.81 79 GLN A O 1
ATOM 627 N N . GLU A 1 80 ? -7.631 -7.896 -1.534 1.00 85.50 80 GLU A N 1
ATOM 628 C CA . GLU A 1 80 ? -8.393 -8.046 -0.287 1.00 85.50 80 GLU A CA 1
ATOM 629 C C . GLU A 1 80 ? -8.844 -6.700 0.292 1.00 85.50 80 GLU A C 1
ATOM 631 O O . GLU A 1 80 ? -9.890 -6.600 0.936 1.00 85.50 80 GLU A O 1
ATOM 636 N N . LYS A 1 81 ? -8.062 -5.642 0.062 1.00 83.06 81 LYS A N 1
ATOM 637 C CA . LYS A 1 81 ? -8.360 -4.284 0.530 1.00 83.06 81 LYS A CA 1
ATOM 638 C C . LYS A 1 81 ? -9.234 -3.479 -0.432 1.00 83.06 81 LYS A C 1
ATOM 640 O O . LYS A 1 81 ? -9.553 -2.334 -0.120 1.00 83.06 81 LYS A O 1
ATOM 645 N N . GLY A 1 82 ? -9.656 -4.061 -1.554 1.00 83.00 82 GLY A N 1
ATOM 646 C CA . GLY A 1 82 ? -10.522 -3.408 -2.535 1.00 83.00 82 GLY A CA 1
ATOM 647 C C . GLY A 1 82 ? -9.771 -2.546 -3.550 1.00 83.00 82 GLY A C 1
ATOM 648 O O . GLY A 1 82 ? -10.326 -1.560 -4.040 1.00 83.00 82 GLY A O 1
ATOM 649 N N . ALA A 1 83 ? -8.514 -2.882 -3.859 1.00 82.75 83 ALA A N 1
ATOM 650 C CA . ALA A 1 83 ? -7.801 -2.242 -4.957 1.00 82.75 83 ALA A CA 1
ATOM 651 C C . ALA A 1 83 ? -8.515 -2.513 -6.290 1.00 82.75 83 ALA A C 1
ATOM 653 O O . ALA A 1 83 ? -8.758 -3.656 -6.680 1.00 82.75 83 ALA A O 1
ATOM 654 N N . GLU A 1 84 ? -8.840 -1.443 -7.005 1.00 78.06 84 GLU A N 1
ATOM 655 C CA . GLU A 1 84 ? -9.454 -1.508 -8.318 1.00 78.06 84 GLU A CA 1
ATOM 656 C C . GLU A 1 84 ? -8.426 -1.971 -9.348 1.00 78.06 84 GLU A C 1
ATOM 658 O O . GLU A 1 84 ? -7.413 -1.312 -9.597 1.00 78.06 84 GLU A O 1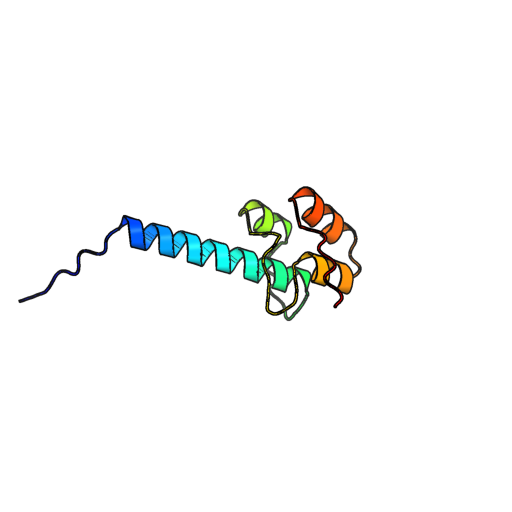
ATOM 663 N N . VAL A 1 85 ? -8.742 -3.076 -10.021 1.00 66.56 85 VAL A N 1
ATOM 664 C CA . VAL A 1 85 ? -7.971 -3.627 -11.144 1.00 66.56 85 VAL A CA 1
ATOM 665 C C . VAL A 1 85 ? -8.248 -2.827 -12.424 1.00 66.56 85 VAL A C 1
ATOM 667 O O . VAL A 1 85 ? -8.442 -3.405 -13.488 1.00 66.56 85 VAL A O 1
ATOM 670 N N . SER A 1 86 ? -8.351 -1.492 -12.361 1.00 55.12 86 SER A N 1
ATOM 671 C CA . SER A 1 86 ? -8.584 -0.701 -13.575 1.00 55.12 86 SER A CA 1
ATOM 672 C C . SER A 1 86 ? -7.294 -0.643 -14.404 1.00 55.12 86 SER A C 1
ATOM 674 O O . SER A 1 86 ? -6.459 0.253 -14.307 1.00 55.12 86 SER A O 1
ATOM 676 N N . ILE A 1 87 ? -7.132 -1.678 -15.225 1.00 57.84 87 ILE A N 1
ATOM 677 C CA . ILE A 1 87 ? -6.182 -1.813 -16.328 1.00 57.84 87 ILE A CA 1
ATOM 678 C C . ILE A 1 87 ? -6.566 -0.772 -17.384 1.00 57.84 87 ILE A C 1
ATOM 680 O O . ILE A 1 87 ? -7.143 -1.076 -18.423 1.00 57.84 87 ILE A O 1
ATOM 684 N N . SER A 1 88 ? -6.313 0.504 -17.105 1.00 48.44 88 SER A N 1
ATOM 685 C CA . SER A 1 88 ? -6.415 1.544 -18.128 1.00 48.44 88 SER A CA 1
ATOM 686 C C . SER A 1 88 ? -5.112 1.546 -18.921 1.00 48.44 88 SER A C 1
ATOM 688 O O . SER A 1 88 ? -4.296 2.455 -18.819 1.00 48.44 88 SER A O 1
ATOM 690 N N . SER A 1 89 ? -4.892 0.461 -19.665 1.00 42.97 89 SER A N 1
ATOM 691 C CA . SER A 1 89 ? -3.990 0.460 -20.809 1.00 42.97 89 SER A CA 1
ATOM 692 C C . SER A 1 89 ? -4.723 1.173 -21.942 1.00 42.97 89 SER A C 1
ATOM 694 O O . SER A 1 89 ? -5.527 0.564 -22.646 1.00 42.97 89 SER A O 1
ATOM 696 N N . THR A 1 90 ? -4.493 2.476 -22.065 1.00 32.84 90 THR A N 1
ATOM 697 C CA . THR A 1 90 ? -4.785 3.250 -23.280 1.00 32.84 90 THR A CA 1
ATOM 698 C C . THR A 1 90 ? -3.482 3.714 -23.887 1.00 32.84 90 THR A C 1
ATOM 700 O O . THR A 1 90 ? -2.679 4.277 -23.108 1.00 32.84 90 THR A O 1
#

Mean predicted aligned error: 10.5 Å

Secondary structure (DSSP, 8-state):
--------HHHHHHHHHHHHHHHHHHHHHHHHTT-S--TT--HHHHHHT---TT--BTTB-HHHHHHHHT-HHHHHHHHHTT--------

Solvent-accessible surface area (backbone atoms only — not comparable to full-atom values): 5470 Å² total; per-residue (Å²): 140,82,84,78,75,77,72,57,64,64,62,53,49,53,53,49,52,50,53,50,43,53,50,44,23,54,48,48,34,41,55,56,49,62,67,71,82,60,95,83,63,51,68,68,62,45,53,72,68,65,39,53,57,73,41,67,64,88,92,40,36,40,6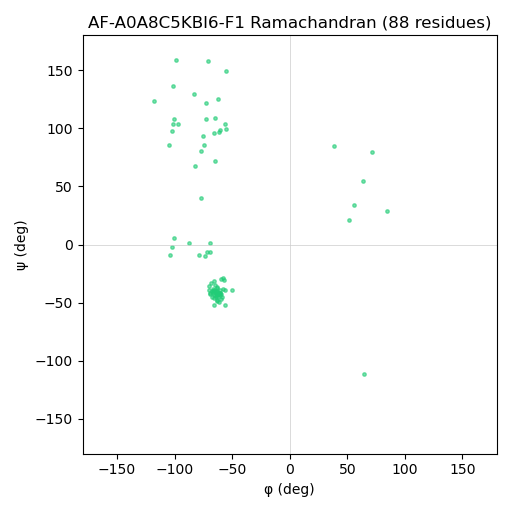0,55,26,16,58,73,68,68,40,64,68,54,44,52,57,40,47,79,72,66,32,73,84,75,79,79,84,122

Foldseek 3Di:
DDPPPPPVVVVVVVVVVVVVLLVLQVVLLCVLLVVDDPVPDDNVVSVVVVHDQQDDDPPDGSCNSNVVVVPVVSNVVSVVSPHDPPPPPD